Protein AF-A0A354SNY7-F1 (afdb_monomer)

Foldseek 3Di:
DDPDPPPPPVVVVVVVVVVPPDPPPPPVDPDDDDQDDVVCVVVVNQAARDDLVVVLVVDQFDWDAHRPRQAIWTGHRSDIDGDD

Sequence (84 aa):
MKRIKTFYPLLLAFLVSSCCNKKEEIINHETLHQTALLQSLMLGNFYGSASISEVLKQGDFGIGTFDSLDGEMVVLDGVCYKCL

Nearest PDB structures (foldseek):
  1xv2-assembly2_D  TM=9.753E-01  e=2.917E-02  Staphylococcus aureus
  4bt2-assembly1_A  TM=9.385E-01  e=4.375E-02  Brevibacillus brevis
  4ru3-assembly1_A  TM=3.803E-01  e=9.733E+00  Pseudomonas phage SN
  8eon-assembly1_F  TM=3.756E-01  e=9.733E+00  Pseudomonas phage vB_PaeM_E217

Radius of gyration: 27.66 Å; Cα contacts (8 Å, |Δi|>4): 66; chains: 1; bounding box: 25×32×90 Å

Structure (mmCIF, N/CA/C/O backbone):
data_AF-A0A354SNY7-F1
#
_entry.id   AF-A0A354SNY7-F1
#
loop_
_atom_site.group_PDB
_atom_site.id
_atom_site.type_symbol
_atom_site.label_atom_id
_atom_site.label_alt_id
_atom_site.label_comp_id
_atom_site.label_asym_id
_atom_si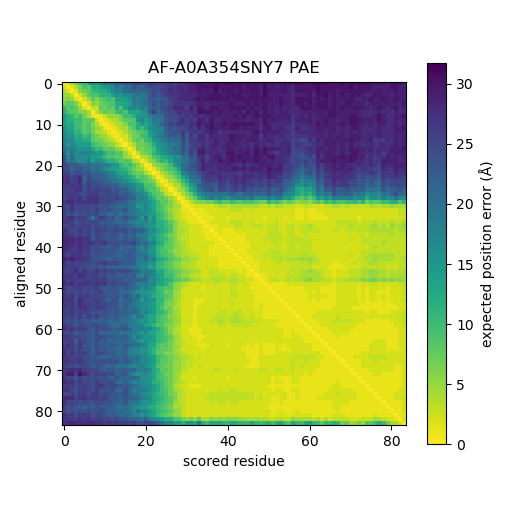te.label_entity_id
_atom_site.label_seq_id
_atom_site.pdbx_PDB_ins_code
_atom_site.Cartn_x
_atom_site.Cartn_y
_atom_site.Cartn_z
_atom_site.occupancy
_atom_site.B_iso_or_equiv
_atom_site.auth_seq_id
_atom_site.auth_comp_id
_atom_site.auth_asym_id
_atom_site.auth_atom_id
_atom_site.pdbx_PDB_model_num
ATOM 1 N N . MET A 1 1 ? -1.202 24.889 77.878 1.00 45.66 1 MET A N 1
ATOM 2 C CA . MET A 1 1 ? -1.431 25.412 76.511 1.00 45.66 1 MET A CA 1
ATOM 3 C C . MET A 1 1 ? -0.656 24.560 75.502 1.00 45.66 1 MET A C 1
ATOM 5 O O . MET A 1 1 ? 0.528 24.778 75.301 1.00 45.66 1 MET A O 1
ATOM 9 N N . LYS A 1 2 ? -1.280 23.521 74.932 1.00 49.22 2 LYS A N 1
ATOM 10 C CA . LYS A 1 2 ? -0.689 22.665 73.883 1.00 49.22 2 LYS A CA 1
ATOM 11 C C . LYS A 1 2 ? -1.782 22.293 72.877 1.00 49.22 2 LYS A C 1
ATOM 13 O O . LYS A 1 2 ? -2.368 21.232 73.025 1.00 49.22 2 LYS A O 1
ATOM 18 N N . ARG A 1 3 ? -2.093 23.149 71.897 1.00 54.12 3 ARG A N 1
ATOM 19 C CA . ARG A 1 3 ? -2.970 22.798 70.756 1.00 54.12 3 ARG A CA 1
ATOM 20 C C . ARG A 1 3 ? -2.704 23.687 69.534 1.00 54.12 3 ARG A C 1
ATOM 22 O O . ARG A 1 3 ? -3.519 24.534 69.219 1.00 54.12 3 ARG A O 1
ATOM 29 N N . ILE A 1 4 ? -1.560 23.507 68.862 1.00 57.31 4 ILE A N 1
ATOM 30 C CA . ILE A 1 4 ? -1.297 24.101 67.524 1.00 57.31 4 ILE A CA 1
ATOM 31 C C . ILE A 1 4 ? -0.657 23.093 66.533 1.00 57.31 4 ILE A C 1
ATOM 33 O O . ILE A 1 4 ? -0.445 23.405 65.372 1.00 57.31 4 ILE A O 1
ATOM 37 N N . LYS A 1 5 ? -0.402 21.831 66.917 1.00 47.12 5 LYS A N 1
ATOM 38 C CA . LYS A 1 5 ? 0.307 20.863 66.045 1.00 47.12 5 LYS A CA 1
ATOM 39 C C . LYS A 1 5 ? -0.585 19.837 65.325 1.00 47.12 5 LYS A C 1
ATOM 41 O O . LYS A 1 5 ? -0.061 18.949 64.668 1.00 47.12 5 LYS A O 1
ATOM 46 N N . THR A 1 6 ? -1.912 19.953 65.414 1.00 51.19 6 THR A N 1
ATOM 47 C CA . THR A 1 6 ? -2.866 18.956 64.869 1.00 51.19 6 THR A CA 1
ATOM 48 C C . THR A 1 6 ? -3.686 19.486 63.685 1.00 51.19 6 THR A C 1
ATOM 50 O O . THR A 1 6 ? -4.758 18.971 63.409 1.00 51.19 6 THR A O 1
ATOM 53 N N . PHE A 1 7 ? -3.221 20.527 62.986 1.00 54.16 7 PHE A N 1
ATOM 54 C CA . PHE A 1 7 ? -3.937 21.084 61.822 1.00 54.16 7 PHE A CA 1
ATOM 55 C C . PHE A 1 7 ? -3.194 20.936 60.487 1.00 54.16 7 PHE A C 1
ATOM 57 O O . PHE A 1 7 ? -3.744 21.262 59.443 1.00 54.16 7 PHE A O 1
ATOM 64 N N . TYR A 1 8 ? -1.965 20.411 60.499 1.00 54.66 8 TYR A N 1
ATOM 65 C CA . TYR A 1 8 ? -1.148 20.274 59.290 1.00 54.66 8 TYR A CA 1
ATOM 66 C C . TYR A 1 8 ? -1.304 18.961 58.483 1.00 54.66 8 TYR A C 1
ATOM 68 O O . TYR A 1 8 ? -0.967 18.986 57.303 1.00 54.66 8 TYR A O 1
ATOM 76 N N . PRO A 1 9 ? -1.829 17.823 59.003 1.00 54.38 9 PRO A N 1
ATOM 77 C CA . PRO A 1 9 ? -1.911 16.614 58.177 1.00 54.38 9 PRO A CA 1
ATOM 78 C C . PRO A 1 9 ? -3.139 16.586 57.249 1.00 54.38 9 PRO A C 1
ATOM 80 O O . PRO A 1 9 ? -3.138 15.846 56.272 1.00 54.38 9 PRO A O 1
ATOM 83 N N . LEU A 1 10 ? -4.171 17.402 57.508 1.00 56.03 10 LEU A N 1
ATOM 84 C CA . LEU A 1 10 ? -5.395 17.420 56.693 1.00 56.03 10 LEU A CA 1
ATOM 85 C C . LEU A 1 10 ? -5.240 18.264 55.412 1.00 56.03 10 LEU A C 1
ATOM 87 O O . LEU A 1 10 ? -5.786 17.915 54.371 1.00 56.03 10 LEU A O 1
ATOM 91 N N . LEU A 1 11 ? -4.447 19.342 55.471 1.00 56.41 11 LEU A N 1
ATOM 92 C CA . LEU A 1 11 ? -4.172 20.226 54.330 1.00 56.41 11 LEU A CA 1
ATOM 93 C C . LEU A 1 11 ? -3.285 19.543 53.271 1.00 56.41 11 LEU A C 1
ATOM 95 O O . LEU A 1 11 ? -3.425 19.802 52.080 1.00 56.41 11 LEU A O 1
ATOM 99 N N . LEU A 1 12 ? -2.399 18.636 53.699 1.00 56.41 12 LEU A N 1
ATOM 100 C CA . LEU A 1 12 ? -1.478 17.938 52.802 1.00 56.41 12 LEU A CA 1
ATOM 101 C C . LEU A 1 12 ? -2.175 16.840 51.981 1.00 56.41 12 LEU A C 1
ATOM 103 O O . LEU A 1 12 ? -1.816 16.630 50.829 1.00 56.41 12 LEU A O 1
ATOM 107 N N . ALA A 1 13 ? -3.206 16.187 52.533 1.00 57.16 13 ALA A N 1
ATOM 108 C CA . ALA A 1 13 ? -3.961 15.134 51.845 1.00 57.16 13 ALA A CA 1
ATOM 109 C C . ALA A 1 13 ? -4.792 15.663 50.657 1.00 57.16 13 ALA A C 1
ATOM 111 O O . ALA A 1 13 ? -4.988 14.950 49.674 1.00 57.16 13 ALA A O 1
ATOM 112 N N . PHE A 1 14 ? -5.235 16.925 50.713 1.00 57.44 14 PHE A N 1
ATOM 113 C CA . PHE A 1 14 ? -6.053 17.539 49.661 1.00 57.44 14 PHE A CA 1
ATOM 114 C C . PHE A 1 14 ? -5.252 17.841 48.382 1.00 57.44 14 PHE A C 1
ATOM 116 O O . PHE A 1 14 ? -5.794 17.769 47.282 1.00 57.44 14 PHE A O 1
ATOM 123 N N . LEU A 1 15 ? -3.947 18.117 48.506 1.00 57.06 15 LEU A N 1
ATOM 124 C CA . LEU A 1 15 ? -3.075 18.408 47.361 1.00 57.06 15 LEU A CA 1
ATOM 125 C C . LEU A 1 15 ? -2.656 17.149 46.585 1.00 57.06 15 LEU A C 1
ATOM 127 O O . LEU A 1 15 ? -2.419 17.231 45.383 1.00 57.06 15 LEU A O 1
ATOM 131 N N . VAL A 1 16 ? -2.615 15.974 47.228 1.00 55.38 16 VAL A N 1
ATOM 132 C CA . VAL A 1 16 ? -2.196 14.721 46.563 1.00 55.38 16 VAL A CA 1
ATOM 133 C C . VAL A 1 16 ? -3.288 14.153 45.649 1.00 55.38 16 VAL A C 1
ATOM 135 O O . VAL A 1 16 ? -2.984 13.474 44.672 1.00 55.38 16 VAL A O 1
ATOM 138 N N . SER A 1 17 ? -4.563 14.459 45.916 1.00 56.09 17 SER A N 1
ATOM 139 C CA . SER A 1 17 ? -5.683 13.930 45.124 1.00 56.09 17 SER A CA 1
ATOM 140 C C . SER A 1 17 ? -5.871 14.628 43.769 1.00 56.09 17 SER A C 1
ATOM 142 O O . SER A 1 17 ? -6.557 14.082 42.906 1.00 56.09 17 SER A O 1
ATOM 144 N N . SER A 1 18 ? -5.282 15.811 43.553 1.00 54.47 18 SER A N 1
ATOM 145 C CA . SER A 1 18 ? -5.498 16.586 42.319 1.00 54.47 18 SER A CA 1
ATOM 146 C C . SER A 1 18 ? -4.586 16.179 41.153 1.00 54.47 18 SER A C 1
ATOM 148 O O . SER A 1 18 ? -4.820 16.617 40.029 1.00 54.47 18 SER A O 1
ATOM 150 N N . CYS A 1 19 ? -3.577 15.331 41.379 1.00 55.47 19 CYS A N 1
ATOM 151 C CA . CYS A 1 19 ? -2.668 14.861 40.324 1.00 55.47 19 CYS A CA 1
ATOM 152 C C . CYS A 1 19 ? -3.156 13.603 39.586 1.00 55.47 19 CYS A C 1
ATOM 154 O O . CYS A 1 19 ? -2.568 13.240 38.571 1.00 55.47 19 CYS A O 1
ATOM 156 N N . CYS A 1 20 ? -4.218 12.941 40.058 1.00 53.22 20 CYS A N 1
ATOM 157 C CA . CYS A 1 20 ? -4.626 11.630 39.534 1.00 53.22 20 CYS A CA 1
ATOM 158 C C . CYS A 1 20 ? -5.946 11.627 38.756 1.00 53.22 20 CYS A C 1
ATOM 160 O O . CYS A 1 20 ? -6.502 10.559 38.530 1.00 53.22 20 CYS A O 1
ATOM 162 N N . ASN A 1 21 ? -6.446 12.782 38.307 1.00 54.78 21 ASN A N 1
ATOM 163 C CA . ASN A 1 21 ? -7.634 12.822 37.450 1.00 54.78 21 ASN A CA 1
ATOM 164 C C . ASN A 1 21 ? -7.307 13.378 36.060 1.00 54.78 21 ASN A C 1
ATOM 166 O O . ASN A 1 21 ? -7.860 14.384 35.6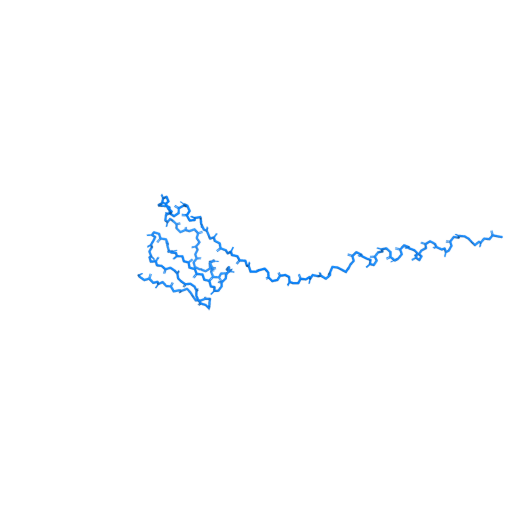19 1.00 54.78 21 ASN A O 1
ATOM 170 N N . LYS A 1 22 ? -6.380 12.710 35.364 1.00 47.41 22 LYS A N 1
ATOM 171 C CA . LYS A 1 22 ? -6.349 12.783 33.905 1.00 47.41 22 LYS A CA 1
ATOM 172 C C . LYS A 1 22 ? -7.487 11.897 33.411 1.00 47.41 22 LYS A C 1
ATOM 174 O O . LYS A 1 22 ? -7.344 10.680 33.366 1.00 47.41 22 LYS A O 1
ATOM 179 N N . LYS A 1 23 ? -8.624 12.498 33.060 1.00 49.41 23 LYS A N 1
ATOM 180 C CA . LYS A 1 23 ? -9.480 11.881 32.046 1.00 49.41 23 LYS A CA 1
ATOM 181 C C . LYS A 1 23 ? -8.615 11.798 30.791 1.00 49.41 23 LYS A C 1
ATOM 183 O O . LYS A 1 23 ? -8.344 12.827 30.182 1.00 49.41 23 LYS A O 1
ATOM 188 N N . GLU A 1 24 ? -8.119 10.607 30.469 1.00 58.84 24 GLU A N 1
ATOM 189 C CA . GLU A 1 24 ? -7.687 10.302 29.109 1.00 58.84 24 GLU A CA 1
ATOM 190 C C . GLU A 1 24 ? -8.932 10.435 28.239 1.00 58.84 24 GLU A C 1
ATOM 192 O O . GLU A 1 24 ? -9.783 9.551 28.163 1.00 58.84 24 GLU A O 1
ATOM 197 N N . GLU A 1 25 ? -9.104 11.620 27.670 1.00 55.81 25 GLU A N 1
ATOM 198 C CA . GLU A 1 25 ? -9.954 11.792 26.513 1.00 55.81 25 GLU A CA 1
ATOM 199 C C . GLU A 1 25 ? -9.354 10.887 25.435 1.00 55.81 25 GLU A C 1
ATOM 201 O O . GLU A 1 25 ? -8.205 11.076 25.032 1.00 55.81 25 GLU A O 1
ATOM 206 N N . ILE A 1 26 ? -10.083 9.841 25.040 1.00 63.69 26 ILE A N 1
ATOM 207 C CA . ILE A 1 26 ? -9.713 9.007 23.898 1.00 63.69 26 ILE A CA 1
ATOM 208 C C . ILE A 1 26 ? -9.894 9.902 22.674 1.00 63.69 26 ILE A C 1
ATOM 210 O O . ILE A 1 26 ? -10.953 9.922 22.048 1.00 63.69 26 ILE A O 1
ATOM 214 N N . ILE A 1 27 ? -8.885 10.718 22.381 1.00 63.69 27 ILE A N 1
ATOM 215 C CA . ILE A 1 27 ? -8.819 11.450 21.129 1.00 63.69 27 ILE A CA 1
ATOM 216 C C . ILE A 1 27 ? -8.521 10.389 20.079 1.00 63.69 27 ILE A C 1
ATOM 218 O O . ILE A 1 27 ? -7.395 9.908 19.952 1.00 63.69 27 ILE A O 1
ATOM 222 N N . ASN A 1 28 ? -9.570 9.969 19.380 1.00 66.06 28 ASN A N 1
ATOM 223 C CA . ASN A 1 28 ? -9.472 9.055 18.258 1.00 66.06 28 ASN A CA 1
ATOM 224 C C . ASN A 1 28 ? -8.874 9.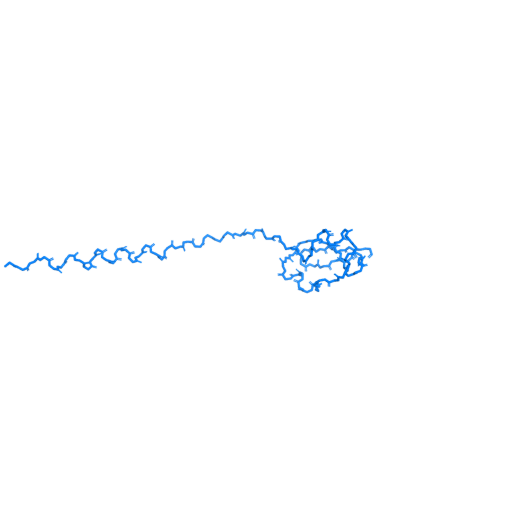850 17.087 1.00 66.06 28 ASN A C 1
ATOM 226 O O . ASN A 1 28 ? -9.595 10.420 16.271 1.00 66.06 28 ASN A O 1
ATOM 230 N N . HIS A 1 29 ? -7.552 10.027 17.095 1.00 67.25 29 HIS A N 1
ATOM 231 C CA . HIS A 1 29 ? -6.856 10.722 16.022 1.00 67.25 29 HIS A CA 1
ATOM 232 C C . HIS A 1 29 ? -6.890 9.851 14.769 1.00 67.25 29 HIS A C 1
ATOM 234 O O . HIS A 1 29 ? -6.205 8.829 14.693 1.00 67.25 29 HIS A O 1
ATOM 240 N N . GLU A 1 30 ? -7.648 10.294 13.769 1.00 86.69 30 GLU A N 1
ATOM 241 C CA . GLU A 1 30 ? -7.492 9.811 12.401 1.00 86.69 30 GLU A CA 1
ATOM 242 C C . GLU A 1 30 ? -6.038 10.055 11.981 1.00 86.69 30 GLU A C 1
ATOM 244 O O . GLU A 1 30 ? -5.575 11.194 11.876 1.00 86.69 30 GLU A O 1
ATOM 249 N N . THR A 1 31 ? -5.283 8.967 11.841 1.00 91.56 31 THR A N 1
ATOM 250 C CA . THR A 1 31 ? -3.848 9.008 11.564 1.00 91.56 31 THR A CA 1
ATOM 251 C C . THR A 1 31 ? -3.622 8.642 10.106 1.00 91.56 31 THR A C 1
ATOM 253 O O . THR A 1 31 ? -4.043 7.579 9.660 1.00 91.56 31 THR A O 1
ATOM 256 N N . LEU A 1 32 ? -2.935 9.510 9.361 1.00 94.38 32 LEU A N 1
ATOM 257 C CA . LEU A 1 32 ? -2.495 9.215 8.000 1.00 94.38 32 LEU A CA 1
ATOM 258 C C . LEU A 1 32 ? -1.109 8.565 8.045 1.00 94.38 32 LEU A C 1
ATOM 260 O O . LEU A 1 32 ? -0.156 9.168 8.540 1.00 94.38 32 LEU A O 1
ATOM 264 N N . HIS A 1 33 ? -0.988 7.364 7.487 1.00 95.62 33 HIS A N 1
ATOM 265 C CA . HIS A 1 33 ? 0.294 6.687 7.322 1.00 95.62 33 HIS A CA 1
ATOM 266 C C . HIS A 1 33 ? 0.783 6.783 5.871 1.00 95.62 33 HIS A C 1
ATOM 268 O O . HIS A 1 33 ? 0.024 6.558 4.931 1.00 95.62 33 HIS A O 1
ATOM 274 N N . GLN A 1 34 ? 2.073 7.068 5.686 1.00 96.00 34 GLN A N 1
ATOM 275 C CA . GLN A 1 34 ? 2.710 7.145 4.374 1.00 96.00 34 GLN A CA 1
ATOM 276 C C . GLN A 1 34 ? 4.108 6.516 4.429 1.00 96.00 34 GLN A C 1
ATOM 278 O O . GLN A 1 34 ? 4.991 7.005 5.128 1.00 96.00 34 GLN A O 1
ATOM 283 N N . THR A 1 35 ? 4.320 5.445 3.662 1.00 94.38 35 THR A N 1
ATOM 284 C CA . THR A 1 35 ? 5.564 4.654 3.697 1.00 94.38 35 THR A CA 1
ATOM 285 C C . THR A 1 35 ? 6.747 5.339 2.995 1.00 94.38 35 THR A C 1
ATOM 287 O O . THR A 1 35 ? 7.901 5.115 3.348 1.00 94.38 35 THR A O 1
ATOM 290 N N . ALA A 1 36 ? 6.492 6.174 1.984 1.00 92.62 36 ALA A N 1
ATOM 291 C CA . ALA A 1 36 ? 7.526 6.890 1.234 1.00 92.62 36 ALA A CA 1
ATOM 292 C C . ALA A 1 36 ? 7.020 8.254 0.753 1.00 92.62 36 ALA A C 1
ATOM 294 O O . ALA A 1 36 ? 5.819 8.469 0.608 1.00 92.62 36 ALA A O 1
ATOM 295 N N . LEU A 1 37 ? 7.932 9.186 0.472 1.00 94.56 37 LEU A N 1
ATOM 296 C CA . LEU A 1 37 ? 7.581 10.529 0.006 1.00 94.56 37 LEU A CA 1
ATOM 297 C C . LEU A 1 37 ? 7.183 10.522 -1.475 1.00 94.56 37 LEU A C 1
ATOM 299 O O . LEU A 1 37 ? 7.912 9.983 -2.307 1.00 94.56 37 LEU A O 1
ATOM 303 N N . LEU A 1 38 ? 6.115 11.246 -1.825 1.00 95.31 38 LEU A N 1
ATOM 304 C CA . LEU A 1 38 ? 5.720 11.471 -3.223 1.00 95.31 38 LEU A CA 1
ATOM 305 C C . LEU A 1 38 ? 6.864 12.081 -4.050 1.00 95.31 38 LEU A 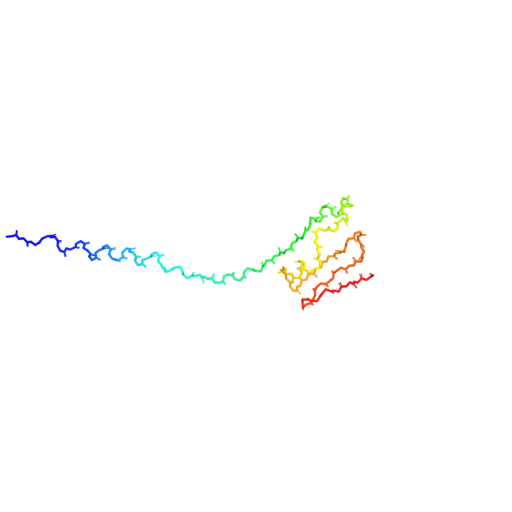C 1
ATOM 307 O O . LEU A 1 38 ? 7.064 11.718 -5.202 1.00 95.31 38 LEU A O 1
ATOM 311 N N . GLN A 1 39 ? 7.676 12.958 -3.456 1.00 97.00 39 GLN A N 1
ATOM 312 C CA . GLN A 1 39 ? 8.847 13.523 -4.133 1.00 97.00 39 GLN A CA 1
ATOM 313 C C . GLN A 1 39 ? 9.873 12.458 -4.542 1.00 97.00 39 GLN A C 1
ATOM 315 O O . GLN A 1 39 ? 10.499 12.591 -5.588 1.00 97.00 39 GLN A O 1
ATOM 320 N N . SER A 1 40 ? 10.038 11.398 -3.749 1.00 95.50 40 SER A N 1
ATOM 321 C CA . SER A 1 40 ? 10.939 10.296 -4.095 1.00 95.50 40 SER A CA 1
ATOM 322 C C . SER A 1 40 ? 10.429 9.547 -5.329 1.00 95.50 40 SER A C 1
ATOM 324 O O . SER A 1 40 ? 11.197 9.300 -6.258 1.00 95.50 40 SER A O 1
ATOM 326 N N . LEU A 1 41 ? 9.115 9.311 -5.383 1.00 94.69 41 LEU A N 1
ATOM 327 C CA . LEU A 1 41 ? 8.429 8.728 -6.535 1.00 94.69 41 LEU A CA 1
ATOM 328 C C . LEU A 1 41 ? 8.607 9.591 -7.794 1.00 94.69 41 LEU A C 1
ATOM 330 O O . LEU A 1 41 ? 8.985 9.084 -8.844 1.00 94.69 41 LEU A O 1
ATOM 334 N N . MET A 1 42 ? 8.425 10.912 -7.680 1.00 96.25 42 MET A N 1
ATOM 335 C CA . MET A 1 42 ? 8.617 11.851 -8.798 1.00 96.25 42 MET A CA 1
ATOM 336 C C . MET A 1 42 ? 10.054 11.868 -9.340 1.00 96.25 42 MET A C 1
ATOM 338 O O . MET A 1 42 ? 10.262 12.177 -10.510 1.00 96.25 42 MET A O 1
ATOM 342 N N . LEU A 1 43 ? 11.043 11.537 -8.506 1.00 97.56 43 LEU A N 1
ATOM 343 C CA . LEU A 1 43 ? 12.453 11.441 -8.895 1.00 97.56 43 LEU A CA 1
ATOM 344 C C . LEU A 1 43 ? 12.838 10.059 -9.456 1.00 97.56 43 LEU A C 1
ATOM 346 O O . LEU A 1 43 ? 14.011 9.836 -9.750 1.00 97.56 43 LEU A O 1
ATOM 350 N N . GLY A 1 44 ? 11.882 9.138 -9.615 1.00 96.50 44 GLY A N 1
ATOM 351 C CA . GLY A 1 44 ? 12.123 7.809 -10.182 1.00 96.50 44 GLY A CA 1
ATOM 352 C C . GLY A 1 44 ? 12.571 6.752 -9.170 1.00 96.50 44 GLY A C 1
ATOM 353 O O . GLY A 1 44 ? 13.047 5.690 -9.568 1.00 96.50 44 GLY A O 1
ATOM 354 N N . ASN A 1 45 ? 12.458 7.020 -7.865 1.00 96.19 45 ASN A N 1
ATOM 355 C CA . ASN A 1 45 ? 12.779 6.030 -6.842 1.00 96.19 45 ASN A CA 1
ATOM 356 C C . ASN A 1 45 ? 11.602 5.062 -6.643 1.00 96.19 45 ASN A C 1
ATOM 358 O O . ASN A 1 45 ? 10.687 5.344 -5.869 1.00 96.19 45 ASN A O 1
ATOM 362 N N . PHE A 1 46 ? 11.632 3.933 -7.351 1.00 96.06 46 PHE A N 1
ATOM 363 C CA . PHE A 1 46 ? 10.545 2.945 -7.368 1.00 96.06 46 PHE A CA 1
ATOM 364 C C . PHE A 1 46 ? 10.806 1.707 -6.507 1.00 96.06 46 PHE A C 1
ATOM 366 O O . PHE A 1 46 ? 10.035 0.756 -6.567 1.00 96.06 46 PHE A O 1
ATOM 373 N N . TYR A 1 47 ? 11.874 1.701 -5.707 1.00 95.06 47 TYR A N 1
ATOM 374 C CA . TYR A 1 47 ? 12.162 0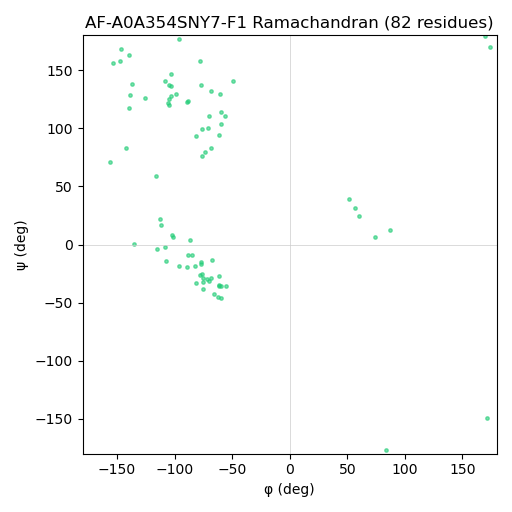.580 -4.816 1.00 95.06 47 TYR A CA 1
ATOM 375 C C . TYR A 1 47 ? 11.126 0.486 -3.689 1.00 95.06 47 TYR A C 1
ATOM 377 O O . TYR A 1 47 ? 10.825 1.474 -3.012 1.00 95.06 47 TYR A O 1
ATOM 385 N N . GLY A 1 48 ? 10.617 -0.721 -3.464 1.00 93.19 48 GLY A N 1
ATOM 386 C CA . GLY A 1 48 ? 9.680 -1.045 -2.401 1.00 93.19 48 GLY A CA 1
ATOM 387 C C . GLY A 1 48 ? 10.278 -0.771 -1.022 1.00 93.19 48 GLY A C 1
ATOM 388 O O . GLY A 1 48 ? 11.378 -1.218 -0.700 1.00 93.19 48 GLY A O 1
ATOM 389 N N . SER A 1 49 ? 9.536 -0.035 -0.196 1.00 92.31 49 SER A N 1
ATOM 390 C CA . SER A 1 49 ? 9.955 0.383 1.148 1.00 92.31 49 SER A CA 1
ATOM 391 C C . SER A 1 49 ? 9.236 -0.348 2.285 1.00 92.31 49 SER A C 1
ATOM 393 O O . SER A 1 49 ? 9.688 -0.280 3.425 1.00 92.31 49 SER A O 1
ATOM 395 N N . ALA A 1 50 ? 8.139 -1.051 1.990 1.00 96.00 50 ALA A N 1
ATOM 396 C CA . ALA A 1 50 ? 7.432 -1.922 2.924 1.00 96.00 50 ALA A CA 1
ATOM 397 C C . ALA A 1 50 ? 6.688 -3.034 2.178 1.00 96.00 50 ALA A C 1
ATOM 399 O O . ALA A 1 50 ? 6.312 -2.890 1.012 1.00 96.00 50 ALA A O 1
ATOM 400 N N . SER A 1 51 ? 6.434 -4.131 2.879 1.00 97.44 51 SER A N 1
ATOM 401 C CA . SER A 1 51 ? 5.540 -5.195 2.428 1.00 97.44 51 SER A CA 1
ATOM 402 C C . SER A 1 51 ? 4.066 -4.816 2.621 1.00 97.44 51 SER A C 1
ATOM 404 O O . SER A 1 51 ? 3.713 -4.025 3.496 1.00 97.44 51 SER A O 1
ATOM 406 N N . ILE A 1 52 ? 3.166 -5.461 1.873 1.00 97.25 52 ILE A N 1
ATOM 407 C CA . ILE A 1 52 ?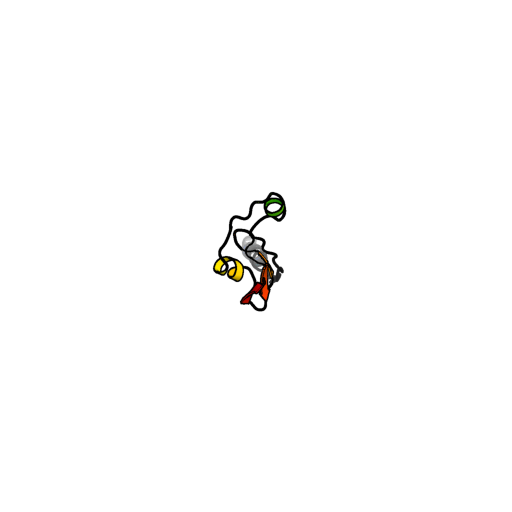 1.714 -5.271 2.046 1.00 97.25 52 ILE A CA 1
ATOM 408 C C . ILE A 1 52 ? 1.253 -5.636 3.461 1.00 97.25 52 ILE A C 1
ATOM 410 O O . ILE A 1 52 ? 0.404 -4.955 4.025 1.00 97.25 52 ILE A O 1
ATOM 414 N N . SER A 1 53 ? 1.855 -6.657 4.077 1.00 97.50 53 SER A N 1
ATOM 415 C CA . SER A 1 53 ? 1.562 -7.028 5.469 1.00 97.50 53 SER A CA 1
ATOM 416 C C . SER A 1 53 ? 1.885 -5.901 6.454 1.00 97.50 53 SER A C 1
ATOM 418 O O . SER A 1 53 ? 1.173 -5.717 7.436 1.00 97.50 53 SER A O 1
ATOM 420 N N . GLU A 1 54 ? 2.941 -5.125 6.207 1.00 97.69 54 GLU A N 1
ATOM 421 C CA . GLU A 1 54 ? 3.285 -3.968 7.039 1.00 97.69 54 GLU A CA 1
ATOM 422 C C . GLU A 1 54 ? 2.357 -2.783 6.783 1.00 97.69 54 GLU A C 1
ATOM 424 O O . GLU A 1 54 ? 1.956 -2.132 7.744 1.00 97.69 54 GLU A O 1
ATOM 429 N N . VAL A 1 55 ? 1.965 -2.541 5.528 1.00 96.81 55 VAL A N 1
ATOM 430 C CA . VAL A 1 55 ? 1.008 -1.481 5.165 1.00 96.81 55 VAL A CA 1
ATOM 431 C C . VAL A 1 55 ? -0.361 -1.729 5.803 1.00 96.81 55 VAL A C 1
ATOM 433 O O . VAL A 1 55 ? -0.913 -0.825 6.423 1.00 96.81 55 VAL A O 1
ATOM 436 N N . LEU A 1 56 ? -0.876 -2.962 5.744 1.00 97.50 56 LEU A N 1
ATOM 437 C CA . LEU A 1 56 ? -2.185 -3.322 6.311 1.00 97.50 56 LEU A CA 1
ATOM 438 C C . LEU A 1 56 ? -2.237 -3.257 7.848 1.00 97.50 56 LEU A C 1
ATOM 440 O O . LEU A 1 56 ? -3.319 -3.267 8.426 1.00 97.50 56 LEU A O 1
ATOM 444 N N . LYS A 1 57 ? -1.090 -3.161 8.536 1.00 97.12 57 LYS A N 1
ATOM 445 C CA . LYS A 1 57 ? -1.059 -2.894 9.988 1.00 97.12 57 LYS A CA 1
ATOM 446 C C . LYS A 1 57 ? -1.326 -1.428 10.331 1.00 97.12 57 LYS A C 1
ATOM 448 O O . LYS A 1 57 ? -1.550 -1.130 11.500 1.00 97.12 57 LYS A O 1
ATOM 453 N N . GLN A 1 58 ? -1.251 -0.527 9.352 1.00 95.88 58 GLN A N 1
ATOM 454 C CA . GLN A 1 58 ? -1.335 0.922 9.560 1.00 95.88 58 GLN A CA 1
ATOM 455 C C . GLN A 1 58 ? -2.743 1.475 9.329 1.00 95.88 58 GLN A C 1
ATOM 457 O O . GLN A 1 58 ? -3.044 2.573 9.784 1.00 95.88 58 GLN A O 1
ATOM 462 N N . GLY A 1 59 ? -3.600 0.731 8.629 1.00 95.31 59 GLY A N 1
ATOM 463 C CA . GLY A 1 59 ? -4.964 1.142 8.328 1.00 95.31 59 GLY A CA 1
ATOM 464 C C . GLY A 1 59 ? -5.669 0.170 7.387 1.00 95.31 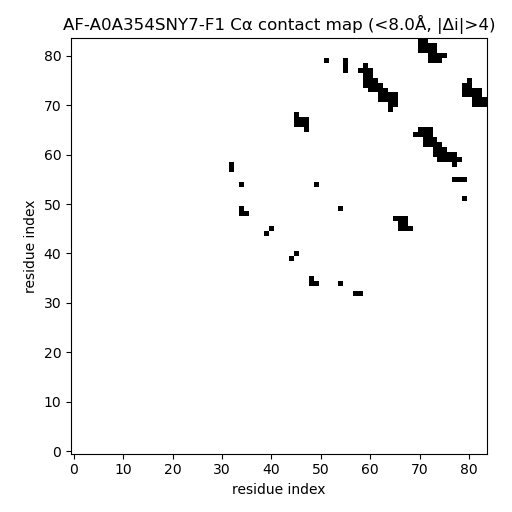59 GLY A C 1
ATOM 465 O O . GLY A 1 59 ? -5.057 -0.732 6.813 1.00 95.31 59 GLY A O 1
ATOM 466 N N . ASP A 1 60 ? -6.968 0.378 7.239 1.00 96.88 60 ASP A N 1
ATOM 467 C CA . ASP A 1 60 ? -7.897 -0.437 6.456 1.00 96.88 60 ASP A CA 1
ATOM 468 C C . ASP A 1 60 ? -8.372 0.247 5.161 1.00 96.88 60 ASP A C 1
ATOM 470 O O . ASP A 1 60 ? -9.087 -0.371 4.370 1.00 96.88 60 ASP A O 1
ATOM 474 N N . PHE A 1 61 ? -7.936 1.485 4.911 1.00 97.56 61 PHE A N 1
ATOM 475 C CA . PHE A 1 61 ? -8.233 2.259 3.710 1.00 97.56 61 PHE A CA 1
ATOM 476 C C . PHE A 1 61 ? -6.988 2.992 3.195 1.00 97.56 61 PHE A C 1
ATOM 478 O O . PHE A 1 61 ? -6.229 3.571 3.975 1.00 97.56 61 PHE A O 1
ATOM 485 N N . GLY A 1 62 ? -6.772 3.000 1.877 1.00 97.38 62 GLY A N 1
ATOM 486 C CA . GLY A 1 62 ? -5.635 3.710 1.290 1.00 97.38 62 GLY A CA 1
ATOM 487 C C . GLY A 1 62 ? -5.388 3.423 -0.187 1.00 97.38 62 GLY A C 1
ATOM 488 O O . GLY A 1 62 ? -6.081 2.629 -0.819 1.00 97.38 62 GLY A O 1
ATOM 489 N N . ILE A 1 63 ? -4.367 4.081 -0.736 1.00 97.81 63 ILE A N 1
ATOM 490 C CA . ILE A 1 63 ? -3.936 3.950 -2.133 1.00 97.81 63 ILE A CA 1
ATOM 491 C C . ILE A 1 63 ? -2.408 3.938 -2.235 1.00 97.81 63 ILE A C 1
ATOM 493 O O . ILE A 1 63 ? -1.712 4.374 -1.316 1.00 97.81 63 I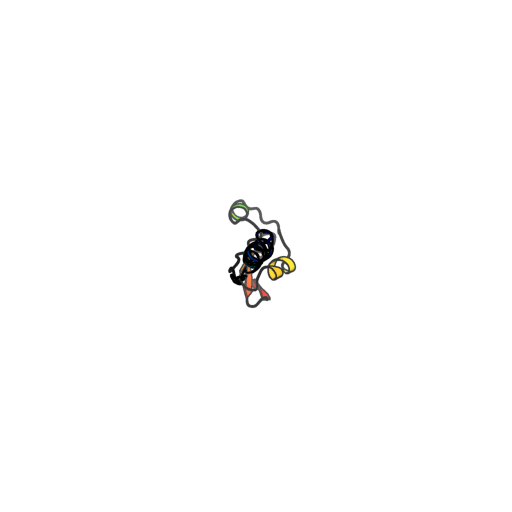LE A O 1
ATOM 497 N N . GLY A 1 64 ? -1.878 3.482 -3.367 1.00 96.62 64 GLY A N 1
ATOM 498 C CA . GLY A 1 64 ? -0.453 3.568 -3.678 1.00 96.62 64 GLY A CA 1
ATOM 499 C C . GLY A 1 64 ? -0.072 2.798 -4.937 1.00 96.62 64 GLY A C 1
ATOM 500 O O . GLY A 1 64 ? -0.866 2.653 -5.860 1.00 96.62 64 GLY A O 1
ATOM 501 N N . THR A 1 65 ? 1.155 2.292 -4.964 1.00 97.00 65 THR A N 1
ATOM 502 C CA . THR A 1 65 ? 1.716 1.472 -6.046 1.00 97.00 65 THR A CA 1
ATOM 503 C C . THR A 1 65 ? 2.683 0.452 -5.441 1.00 97.00 65 THR A C 1
ATOM 505 O O . THR A 1 65 ? 3.012 0.539 -4.254 1.00 97.00 65 THR A O 1
ATOM 508 N N . PHE A 1 66 ? 3.106 -0.527 -6.231 1.00 97.12 66 PHE A N 1
ATOM 509 C CA . PHE A 1 66 ? 4.025 -1.576 -5.803 1.00 97.12 66 PHE A CA 1
ATOM 510 C C . PHE A 1 66 ? 5.471 -1.240 -6.176 1.00 97.12 66 PHE A C 1
ATOM 512 O O . PHE A 1 66 ? 5.760 -0.216 -6.801 1.00 97.12 66 PHE A O 1
ATOM 519 N N . ASP A 1 67 ? 6.390 -2.117 -5.767 1.00 97.12 67 ASP A N 1
ATOM 520 C CA . ASP A 1 67 ? 7.777 -2.064 -6.221 1.00 97.12 67 ASP A CA 1
ATOM 521 C C . ASP A 1 67 ? 7.840 -1.949 -7.750 1.00 97.12 67 ASP A C 1
ATOM 523 O O . ASP A 1 67 ? 7.048 -2.558 -8.471 1.00 97.12 67 ASP A O 1
ATOM 527 N N . SER A 1 68 ? 8.774 -1.137 -8.238 1.00 96.62 68 SER A N 1
ATOM 528 C CA . SER A 1 68 ? 9.000 -0.919 -9.667 1.00 96.62 68 SER A CA 1
ATOM 529 C C . SER A 1 68 ? 7.787 -0.354 -10.433 1.00 96.62 68 SER A C 1
ATOM 531 O O . SER A 1 68 ? 7.713 -0.523 -11.649 1.00 96.62 68 SER A O 1
ATOM 533 N N . LEU A 1 69 ? 6.860 0.339 -9.750 1.00 95.69 69 LEU A N 1
ATOM 534 C CA . LEU A 1 69 ? 5.579 0.818 -10.306 1.00 95.69 69 LEU A CA 1
ATOM 535 C C . LEU A 1 69 ? 4.707 -0.307 -10.892 1.00 95.69 69 LEU A C 1
ATOM 537 O O . LEU A 1 69 ? 3.967 -0.096 -11.857 1.00 95.69 69 LEU A O 1
ATOM 541 N N . ASP A 1 70 ? 4.800 -1.512 -10.332 1.00 97.06 70 ASP A N 1
ATOM 542 C CA . ASP A 1 70 ? 4.067 -2.680 -10.811 1.00 97.06 70 ASP A CA 1
ATOM 543 C C . ASP A 1 70 ? 2.583 -2.623 -10.398 1.00 97.06 70 ASP A C 1
ATOM 545 O O . ASP A 1 70 ? 2.144 -3.296 -9.463 1.00 97.06 70 ASP A O 1
ATOM 549 N N . GLY A 1 71 ? 1.816 -1.786 -11.098 1.00 97.00 71 GLY A N 1
ATOM 550 C CA . GLY A 1 71 ? 0.379 -1.588 -10.913 1.00 97.00 71 GLY A CA 1
ATOM 551 C C . GLY A 1 71 ? 0.014 -0.603 -9.800 1.00 97.00 71 GLY A C 1
ATOM 552 O O . GLY A 1 71 ? 0.859 0.023 -9.149 1.00 97.00 71 GLY A O 1
ATOM 553 N N . GLU A 1 72 ? -1.287 -0.462 -9.583 1.00 98.00 72 GLU A N 1
ATOM 554 C CA . GLU A 1 72 ? -1.878 0.426 -8.587 1.00 98.00 72 GLU A CA 1
ATOM 555 C C . GLU A 1 72 ? -2.376 -0.376 -7.388 1.00 98.00 72 GLU A C 1
ATOM 557 O O . GLU A 1 72 ? -2.996 -1.431 -7.525 1.00 98.00 72 GLU A O 1
ATOM 562 N N . MET A 1 73 ? -2.110 0.135 -6.192 1.00 97.81 73 MET A N 1
ATOM 563 C CA . MET A 1 73 ? -2.574 -0.441 -4.940 1.00 97.81 73 MET A CA 1
ATOM 564 C C . MET A 1 73 ? -3.820 0.308 -4.471 1.00 97.81 73 MET A C 1
ATOM 566 O O . MET A 1 73 ? -3.789 1.532 -4.329 1.00 97.81 73 MET A O 1
ATOM 570 N N . VAL A 1 74 ? -4.879 -0.431 -4.150 1.00 98.38 74 VAL A N 1
ATOM 571 C CA . VAL A 1 74 ? -6.062 0.079 -3.446 1.00 98.38 74 VAL A CA 1
ATOM 572 C C . VAL A 1 74 ? -6.296 -0.786 -2.216 1.00 98.38 74 VAL A C 1
ATOM 574 O O . VAL A 1 74 ? -6.398 -2.004 -2.330 1.00 98.38 74 VAL A O 1
ATOM 577 N N . VAL A 1 75 ? -6.391 -0.171 -1.042 1.00 98.44 75 VAL A N 1
ATOM 578 C CA . VAL A 1 75 ? -6.792 -0.845 0.196 1.00 98.44 75 VAL A CA 1
ATOM 579 C C . VAL A 1 75 ? -8.216 -0.415 0.529 1.00 98.44 75 VAL A C 1
ATOM 581 O O . VAL A 1 75 ? -8.483 0.780 0.664 1.00 98.44 75 VAL A O 1
ATOM 584 N N . LEU A 1 76 ? -9.121 -1.387 0.638 1.00 98.12 76 LEU A N 1
ATOM 585 C CA . LEU A 1 76 ? -10.520 -1.179 1.005 1.00 98.12 76 LEU A CA 1
ATOM 586 C C . LEU A 1 76 ? -10.951 -2.277 1.978 1.00 98.12 76 LEU A C 1
ATOM 588 O O . LEU A 1 76 ? -10.751 -3.460 1.696 1.00 98.12 76 LEU A O 1
ATOM 592 N N . ASP A 1 77 ? -11.526 -1.878 3.112 1.00 97.62 77 ASP A N 1
ATOM 593 C CA . ASP A 1 77 ? -11.966 -2.769 4.192 1.00 97.62 77 ASP A CA 1
ATOM 594 C C . ASP A 1 77 ? -10.866 -3.754 4.641 1.00 97.62 77 ASP A C 1
ATOM 596 O O . ASP A 1 77 ? -11.106 -4.940 4.878 1.00 97.62 77 ASP A O 1
ATOM 600 N N . GLY A 1 78 ? -9.618 -3.273 4.708 1.00 97.50 78 GLY A N 1
ATOM 601 C CA . GLY A 1 78 ? -8.450 -4.067 5.108 1.00 97.50 78 GLY A CA 1
ATOM 602 C C . GLY A 1 78 ? -7.964 -5.075 4.060 1.00 97.50 78 GLY A C 1
ATOM 603 O O . GLY A 1 78 ? -7.046 -5.852 4.336 1.00 97.50 78 GLY A O 1
ATOM 604 N N . VAL A 1 79 ? -8.537 -5.068 2.854 1.00 98.12 79 VAL A N 1
ATOM 605 C CA . VAL A 1 79 ? -8.109 -5.908 1.732 1.00 98.12 79 VAL A CA 1
ATOM 606 C C . VAL A 1 79 ? -7.319 -5.066 0.741 1.00 98.12 79 VAL A C 1
ATOM 608 O O . VAL A 1 79 ? -7.782 -4.024 0.283 1.00 98.12 79 VAL A O 1
ATOM 611 N N . CYS A 1 80 ? -6.120 -5.532 0.394 1.00 98.31 80 CYS A N 1
ATOM 612 C CA . CYS A 1 80 ? -5.304 -4.932 -0.653 1.00 98.31 80 CYS A CA 1
ATOM 613 C C . CYS A 1 80 ? -5.656 -5.541 -2.017 1.00 98.31 80 CYS A C 1
ATOM 615 O O . CYS A 1 80 ? -5.555 -6.754 -2.211 1.00 98.31 80 CYS A O 1
ATOM 617 N N . TYR A 1 81 ? -6.028 -4.682 -2.958 1.00 98.31 81 TYR A N 1
ATOM 618 C CA . TYR A 1 81 ? -6.256 -4.991 -4.360 1.00 98.31 81 TYR A CA 1
ATOM 619 C C . TYR A 1 81 ? -5.131 -4.396 -5.196 1.00 98.31 81 TYR A C 1
ATOM 621 O O . TYR A 1 81 ? -4.689 -3.268 -4.960 1.00 98.31 81 TYR A O 1
ATOM 629 N N . LYS A 1 82 ? -4.703 -5.156 -6.202 1.00 98.12 82 LYS A N 1
ATOM 630 C CA . LYS A 1 82 ? -3.822 -4.668 -7.254 1.00 98.12 82 LYS A CA 1
ATOM 631 C C . LYS A 1 82 ? -4.636 -4.453 -8.526 1.00 98.12 82 LYS A C 1
ATOM 633 O O . LYS A 1 82 ? -5.246 -5.398 -9.029 1.00 98.12 82 LYS A O 1
ATOM 638 N N . CYS A 1 83 ? -4.643 -3.221 -9.013 1.00 95.62 83 CYS A N 1
ATOM 639 C CA . CYS A 1 83 ? -5.256 -2.821 -10.273 1.00 95.62 83 CYS A CA 1
ATOM 640 C C . CYS A 1 83 ? -4.163 -2.624 -11.333 1.00 95.62 83 CYS A C 1
ATOM 642 O O . CYS A 1 83 ? -3.086 -2.134 -10.994 1.00 95.62 83 CYS A O 1
ATOM 644 N N . LEU A 1 84 ? -4.498 -2.928 -12.596 1.00 86.81 84 LEU A N 1
ATOM 645 C CA . LEU A 1 84 ? -3.608 -2.932 -13.772 1.00 86.81 84 LEU A CA 1
ATOM 646 C C . LEU A 1 84 ? -2.547 -4.048 -13.7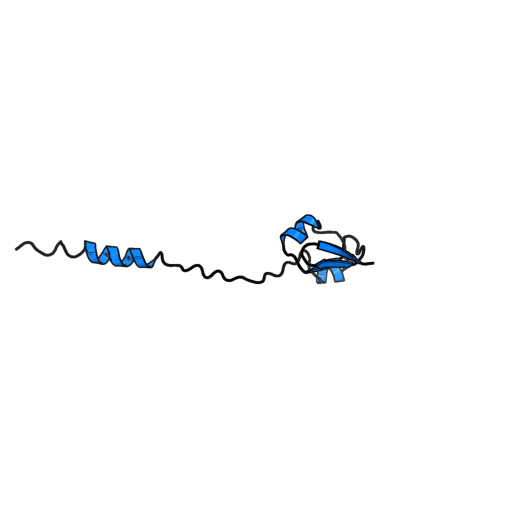72 1.00 86.81 84 LEU A C 1
ATOM 648 O O . LEU A 1 84 ? -1.840 -4.246 -12.759 1.00 86.81 84 LEU A O 1
#

Mean predicted aligned error: 13.07 Å

pLDDT: mean 82.08, std 19.62, range [45.66, 98.44]

Secondary structure (DSSP, 8-state):
---SSSSHHHHHHHHHGGGS--------------SS-HHHHHTT-----S-HHHHTTT-S-EEEE-GGG-SEEEEETTEEEEE-

Solvent-accessible surface area (backbone atoms only — not comparable to full-atom values): 5619 Å² total; per-residue (Å²): 143,89,87,83,86,86,67,64,73,67,65,57,57,63,64,64,64,71,77,75,71,75,78,79,73,82,74,82,69,88,71,89,79,75,92,69,59,69,68,46,49,76,72,68,55,40,74,66,83,71,54,70,76,61,54,54,73,68,46,39,67,52,73,53,59,41,49,74,62,64,32,37,34,39,31,54,90,59,40,80,45,80,44,121